Protein AF-A0A9D9YCE6-F1 (afdb_monomer_lite)

Sequence (103 aa):
MEKNNFWKNAELRLGADRVAEIKKEAESEAKILLLIQQFITSSVEEYMEKNKVGFNELSAKLGSSPSHLSKIRKGQANLTISSFARLMATLQVENFDFLKLTK

Foldseek 3Di:
DPPPPPLVVCCVPPNPVVSVVVVVVVVVVVVLLQLLLVVQLVLVVVLCVVVVNDLVRVCVLLVHDSVQSVCSNVSNHPDDPVSSVSSCVSSVPPDPCSVVPPD

Radius of gyration: 18.66 Å; chains: 1; bounding box: 52×20×47 Å

Structure (mmCIF, N/CA/C/O backbone):
data_AF-A0A9D9YCE6-F1
#
_entry.id   AF-A0A9D9YCE6-F1
#
loop_
_atom_site.group_PDB
_atom_site.id
_atom_site.type_symbol
_atom_site.label_atom_id
_atom_site.label_alt_id
_atom_site.label_comp_id
_atom_site.label_asym_id
_atom_site.label_entity_id
_atom_site.label_seq_id
_atom_site.pdbx_PDB_ins_code
_atom_site.Cartn_x
_atom_site.Cartn_y
_atom_site.Cartn_z
_atom_site.occupancy
_atom_site.B_iso_or_equiv
_atom_site.auth_seq_id
_atom_site.auth_comp_id
_atom_site.auth_asym_id
_atom_site.auth_atom_id
_atom_site.pdbx_PDB_model_num
ATOM 1 N N . MET A 1 1 ? 36.255 -2.436 -9.873 1.00 41.94 1 MET A N 1
ATOM 2 C CA . MET A 1 1 ? 35.095 -3.169 -10.423 1.00 41.94 1 MET A CA 1
ATOM 3 C C . MET A 1 1 ? 34.075 -2.141 -10.877 1.00 41.94 1 MET A C 1
ATOM 5 O O . MET A 1 1 ? 33.364 -1.597 -10.040 1.00 41.94 1 MET A O 1
ATOM 9 N N . GLU A 1 2 ? 34.073 -1.789 -12.163 1.00 47.03 2 GLU A N 1
ATOM 10 C CA . GLU A 1 2 ? 33.024 -0.928 -12.719 1.00 47.03 2 GLU A CA 1
ATOM 11 C C . GLU A 1 2 ? 31.677 -1.628 -12.547 1.00 47.03 2 GLU A C 1
ATOM 13 O O . GLU A 1 2 ? 31.502 -2.780 -12.945 1.00 47.03 2 GLU A O 1
ATOM 18 N N . LYS A 1 3 ? 30.745 -0.943 -11.879 1.00 49.97 3 LYS A N 1
ATOM 19 C CA . LYS A 1 3 ? 29.380 -1.413 -11.658 1.00 49.97 3 LYS A CA 1
ATOM 20 C C . LYS A 1 3 ? 28.758 -1.719 -13.016 1.00 49.97 3 LYS A C 1
ATOM 22 O O . LYS A 1 3 ? 28.432 -0.810 -13.774 1.00 49.97 3 LYS A O 1
ATOM 27 N N . ASN A 1 4 ? 28.596 -3.004 -13.305 1.00 57.56 4 ASN A N 1
ATOM 28 C CA . ASN A 1 4 ? 27.887 -3.476 -14.478 1.00 57.56 4 ASN A CA 1
ATOM 29 C C . ASN A 1 4 ? 26.439 -2.968 -14.373 1.00 57.56 4 ASN A C 1
ATOM 31 O O . ASN A 1 4 ? 25.651 -3.483 -13.582 1.00 57.56 4 ASN A O 1
ATOM 35 N N . ASN A 1 5 ? 26.110 -1.891 -15.090 1.00 81.50 5 ASN A N 1
ATOM 36 C CA . ASN A 1 5 ? 24.770 -1.311 -15.082 1.00 81.50 5 ASN A CA 1
ATOM 37 C C . ASN A 1 5 ? 23.795 -2.387 -15.586 1.00 81.50 5 ASN A C 1
ATOM 39 O O . ASN A 1 5 ? 23.941 -2.873 -16.711 1.00 81.50 5 ASN A O 1
ATOM 43 N N . PHE A 1 6 ? 22.847 -2.795 -14.736 1.00 86.06 6 PHE A N 1
ATOM 44 C CA . PHE A 1 6 ? 21.846 -3.819 -15.046 1.00 86.06 6 PHE A CA 1
ATOM 45 C C . PHE A 1 6 ? 21.162 -3.532 -16.387 1.00 86.06 6 PHE A C 1
ATOM 47 O O . PHE A 1 6 ? 21.079 -4.418 -17.231 1.00 86.06 6 PHE A O 1
ATOM 54 N N . TRP A 1 7 ? 20.790 -2.272 -16.629 1.00 83.38 7 TRP A N 1
ATOM 55 C CA . TRP A 1 7 ? 20.118 -1.857 -17.859 1.00 83.38 7 TRP A CA 1
ATOM 56 C C . TRP A 1 7 ? 21.021 -1.937 -19.084 1.00 83.38 7 TRP A C 1
ATOM 58 O O . TRP A 1 7 ? 20.581 -2.418 -20.119 1.00 83.38 7 TRP A O 1
ATOM 68 N N . LYS A 1 8 ? 22.305 -1.587 -18.947 1.00 85.94 8 LYS A N 1
ATOM 69 C CA . LYS A 1 8 ? 23.287 -1.733 -20.034 1.00 85.94 8 LYS A CA 1
ATOM 70 C C . LYS A 1 8 ? 23.460 -3.204 -20.431 1.00 85.94 8 LYS A C 1
ATOM 72 O O . LYS A 1 8 ? 23.565 -3.521 -21.608 1.00 85.94 8 LYS A O 1
ATOM 77 N N . ASN A 1 9 ? 23.452 -4.117 -19.457 1.00 88.94 9 ASN A N 1
ATOM 78 C CA . ASN A 1 9 ? 23.511 -5.557 -19.726 1.00 88.94 9 ASN A CA 1
ATOM 79 C C . ASN A 1 9 ? 22.193 -6.110 -20.285 1.00 88.94 9 ASN A C 1
ATOM 81 O O . ASN A 1 9 ? 22.221 -7.002 -21.130 1.00 88.94 9 ASN A O 1
ATOM 85 N N . ALA A 1 10 ? 21.052 -5.595 -19.827 1.00 86.31 10 ALA A N 1
ATOM 86 C CA . ALA A 1 10 ? 19.742 -5.968 -20.344 1.00 86.31 10 ALA A CA 1
ATOM 87 C C . ALA A 1 10 ? 19.584 -5.541 -21.812 1.00 86.31 10 ALA A C 1
ATOM 89 O O . ALA A 1 10 ? 19.153 -6.349 -22.628 1.00 86.31 10 ALA A O 1
ATOM 90 N N . GLU A 1 11 ? 20.015 -4.327 -22.168 1.00 89.75 11 GLU A N 1
ATOM 91 C CA . GLU A 1 11 ? 19.971 -3.806 -23.542 1.00 89.75 11 GLU A CA 1
ATOM 92 C C . GLU A 1 11 ? 20.847 -4.636 -24.485 1.00 89.75 11 GLU A C 1
ATOM 94 O O . GLU A 1 11 ? 20.404 -4.989 -25.575 1.00 89.75 11 GLU A O 1
ATOM 99 N N . LEU A 1 12 ? 22.044 -5.037 -24.039 1.00 90.50 12 LEU A N 1
ATOM 100 C CA . LEU A 1 12 ? 22.932 -5.915 -24.811 1.00 90.50 12 LEU A CA 1
ATOM 101 C C . LEU A 1 12 ? 22.335 -7.307 -25.080 1.00 90.50 12 LEU A C 1
ATOM 103 O O . LEU A 1 12 ? 22.674 -7.924 -26.085 1.00 90.50 12 LEU A O 1
ATOM 107 N N . ARG A 1 13 ? 21.488 -7.828 -24.182 1.00 91.50 13 ARG A N 1
ATOM 108 C CA . ARG A 1 13 ? 20.940 -9.196 -24.271 1.00 91.50 13 ARG A CA 1
ATOM 109 C C . ARG A 1 13 ? 19.560 -9.271 -24.914 1.00 91.50 13 ARG A C 1
ATOM 111 O O . ARG A 1 13 ? 19.244 -10.279 -25.533 1.00 91.50 13 ARG A O 1
ATOM 118 N N . LEU A 1 14 ? 18.731 -8.254 -24.704 1.00 89.94 14 LEU A N 1
ATOM 119 C CA . LEU A 1 14 ? 17.312 -8.256 -25.066 1.00 89.94 14 LEU A CA 1
ATOM 120 C C . LEU A 1 14 ? 16.988 -7.254 -26.181 1.00 89.94 14 LEU A C 1
ATOM 122 O O . LEU A 1 14 ? 15.910 -7.330 -26.762 1.00 89.94 14 LEU A O 1
ATOM 126 N N . GLY A 1 15 ? 17.906 -6.331 -26.483 1.00 92.12 15 GLY A N 1
ATOM 127 C CA . GLY A 1 15 ? 17.666 -5.207 -27.383 1.00 92.12 15 GLY A CA 1
ATOM 128 C C . GLY A 1 15 ? 16.996 -4.022 -26.682 1.00 92.12 15 GLY A C 1
ATOM 129 O O . GLY A 1 15 ? 16.293 -4.172 -25.679 1.00 92.12 15 GLY A O 1
ATOM 130 N N . ALA A 1 16 ? 17.227 -2.821 -27.217 1.00 90.25 16 ALA A N 1
ATOM 131 C CA . ALA A 1 16 ? 16.715 -1.571 -26.653 1.00 90.25 16 ALA A CA 1
ATOM 132 C C . ALA A 1 16 ? 15.176 -1.524 -26.604 1.00 90.25 16 ALA A C 1
ATOM 134 O O . ALA A 1 16 ? 14.621 -1.110 -25.586 1.00 90.25 16 ALA A O 1
ATOM 135 N N . ASP A 1 17 ? 14.496 -2.013 -27.645 1.00 91.88 17 ASP A N 1
ATOM 136 C CA . ASP A 1 17 ? 13.028 -2.000 -27.728 1.00 91.88 17 ASP A CA 1
ATOM 137 C C . ASP A 1 17 ? 12.390 -2.852 -26.624 1.00 91.88 17 ASP A C 1
ATOM 139 O O . ASP A 1 17 ? 11.513 -2.387 -25.895 1.00 91.88 17 ASP A O 1
ATOM 143 N N . ARG A 1 18 ? 12.902 -4.073 -26.404 1.00 89.75 18 ARG A N 1
ATOM 144 C CA . ARG A 1 18 ? 12.394 -4.958 -25.347 1.00 89.75 18 ARG A CA 1
ATOM 145 C C . ARG A 1 18 ? 12.648 -4.391 -23.954 1.00 89.75 18 ARG A C 1
ATOM 147 O O . ARG A 1 18 ? 11.817 -4.534 -23.062 1.00 89.75 18 ARG A O 1
ATOM 154 N N . VAL A 1 19 ? 13.789 -3.735 -23.749 1.00 91.38 19 VAL A N 1
ATOM 155 C CA . VAL A 1 19 ? 14.079 -3.057 -22.480 1.00 91.38 19 VAL A CA 1
ATOM 156 C C . VAL A 1 19 ? 13.145 -1.869 -22.254 1.00 91.38 19 VAL A C 1
ATOM 158 O O . VAL A 1 19 ? 12.729 -1.644 -21.117 1.00 91.38 19 VAL A O 1
ATOM 161 N N . ALA A 1 20 ? 12.790 -1.124 -23.302 1.00 91.12 20 ALA A N 1
ATOM 162 C CA . ALA A 1 20 ? 11.822 -0.037 -23.202 1.00 91.12 20 ALA A CA 1
ATOM 163 C C . ALA A 1 20 ? 10.425 -0.550 -22.813 1.00 91.12 20 ALA A C 1
ATOM 165 O O . ALA A 1 20 ? 9.794 0.029 -21.927 1.00 91.12 20 ALA A O 1
ATOM 166 N N . GLU A 1 21 ? 9.975 -1.667 -23.395 1.00 92.75 21 GLU A N 1
ATOM 167 C CA . GLU A 1 21 ? 8.726 -2.335 -23.000 1.00 92.75 21 GLU A CA 1
ATOM 168 C C . GLU A 1 21 ? 8.743 -2.762 -21.530 1.00 92.75 21 GLU A C 1
ATOM 170 O O . GLU A 1 21 ? 7.835 -2.408 -20.781 1.00 92.75 21 GLU A O 1
ATOM 175 N N . ILE A 1 22 ? 9.809 -3.439 -21.089 1.00 90.94 22 ILE A N 1
ATOM 176 C CA . ILE A 1 22 ? 9.959 -3.883 -19.694 1.00 90.94 22 ILE A CA 1
ATOM 177 C C . ILE A 1 22 ? 9.925 -2.691 -18.732 1.00 90.94 22 ILE A C 1
ATOM 179 O O . ILE A 1 22 ? 9.289 -2.763 -17.683 1.00 90.94 22 ILE A O 1
ATOM 183 N N . LYS A 1 23 ? 10.590 -1.577 -19.067 1.00 89.44 23 LYS A N 1
ATOM 184 C CA . LYS A 1 23 ? 10.546 -0.358 -18.242 1.00 89.44 23 LYS A CA 1
ATOM 185 C C . LYS A 1 23 ? 9.123 0.193 -18.145 1.00 89.44 23 LYS A C 1
ATOM 187 O O . LYS A 1 23 ? 8.682 0.525 -17.049 1.00 89.44 23 LYS A O 1
ATOM 192 N N . LYS A 1 24 ? 8.392 0.242 -19.262 1.00 91.94 24 LYS A N 1
ATOM 193 C CA . LYS A 1 24 ? 6.999 0.708 -19.302 1.00 91.94 24 LYS A CA 1
ATOM 194 C C . LYS A 1 24 ? 6.063 -0.184 -18.476 1.00 91.94 24 LYS A C 1
ATOM 196 O O . LYS A 1 24 ? 5.199 0.329 -17.760 1.00 91.94 24 LYS A O 1
ATOM 201 N N . GLU A 1 25 ? 6.227 -1.502 -18.561 1.00 90.19 25 GLU A N 1
ATOM 202 C CA . GLU A 1 25 ? 5.490 -2.465 -17.735 1.00 90.19 25 GLU A CA 1
ATOM 203 C C . GLU A 1 25 ? 5.815 -2.266 -16.251 1.00 90.19 25 GLU A C 1
ATOM 205 O O . GLU A 1 25 ? 4.903 -2.057 -15.454 1.00 90.19 25 GLU A O 1
ATOM 210 N N . ALA A 1 26 ? 7.100 -2.191 -15.890 1.00 88.50 26 ALA A N 1
ATOM 211 C CA . ALA A 1 26 ? 7.540 -1.979 -14.512 1.00 88.50 26 ALA A CA 1
ATOM 212 C C . ALA A 1 26 ? 7.021 -0.658 -13.912 1.00 88.50 26 ALA A C 1
ATOM 214 O O . ALA A 1 26 ? 6.619 -0.618 -12.749 1.00 88.50 26 ALA A O 1
ATOM 215 N N . GLU A 1 27 ? 6.983 0.427 -14.691 1.00 89.06 27 GLU A N 1
ATOM 216 C CA . GLU A 1 27 ? 6.375 1.694 -14.267 1.00 89.06 27 GLU A CA 1
ATOM 217 C C . GLU A 1 27 ? 4.869 1.562 -14.016 1.00 89.06 27 GLU A C 1
ATOM 219 O O . GLU A 1 27 ? 4.337 2.152 -13.072 1.00 89.06 27 GLU A O 1
ATOM 224 N N . SER A 1 28 ? 4.174 0.794 -14.853 1.00 85.75 28 SER A N 1
ATOM 225 C CA . SER A 1 28 ? 2.736 0.555 -14.713 1.00 85.75 28 SER A CA 1
ATOM 226 C C . SER A 1 28 ? 2.441 -0.295 -13.477 1.00 85.75 28 SER A C 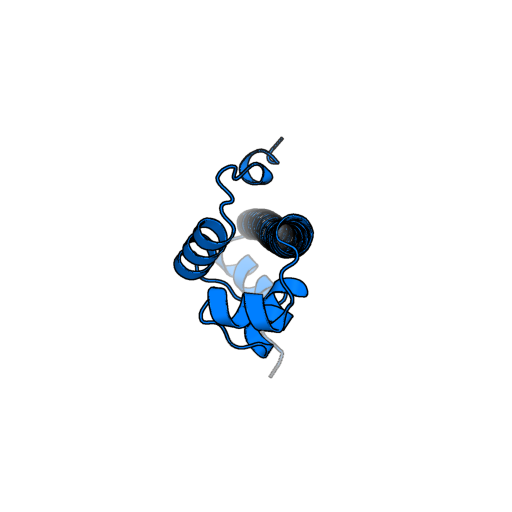1
ATOM 228 O O . SER A 1 28 ? 1.573 0.059 -12.680 1.00 85.75 28 SER A O 1
ATOM 230 N N . GLU A 1 29 ? 3.219 -1.355 -13.254 1.00 85.94 29 GLU A N 1
ATOM 231 C CA . GLU A 1 29 ? 3.142 -2.180 -12.047 1.00 85.94 29 GLU A CA 1
ATOM 232 C C . GLU A 1 29 ? 3.427 -1.362 -10.784 1.00 85.94 29 GLU A C 1
ATOM 234 O O . GLU A 1 29 ? 2.671 -1.439 -9.816 1.00 85.94 29 GLU A O 1
ATOM 239 N N . ALA A 1 30 ? 4.459 -0.512 -10.800 1.00 85.62 30 ALA A N 1
ATOM 240 C CA . ALA A 1 30 ? 4.782 0.361 -9.674 1.00 85.62 30 ALA A CA 1
ATOM 241 C C . ALA A 1 30 ? 3.626 1.318 -9.333 1.00 85.62 30 ALA A C 1
ATOM 243 O O . ALA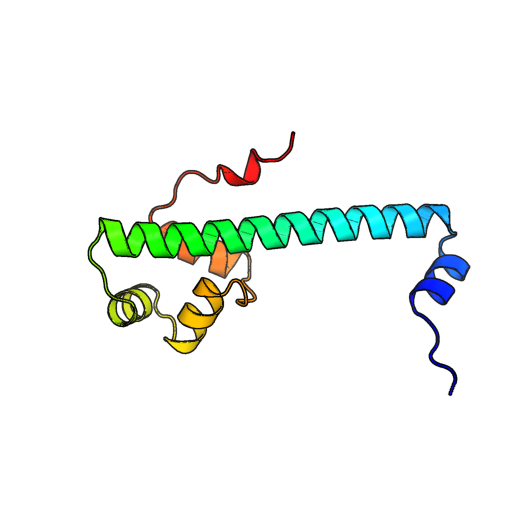 A 1 30 ? 3.309 1.510 -8.157 1.00 85.62 30 ALA A O 1
ATOM 244 N N . LYS A 1 31 ? 2.955 1.882 -10.347 1.00 85.81 31 LYS A N 1
ATOM 245 C CA . LYS A 1 31 ? 1.757 2.717 -10.152 1.00 85.81 31 LYS A CA 1
ATOM 246 C C . LYS A 1 31 ? 0.607 1.923 -9.540 1.00 85.81 31 LYS A C 1
ATOM 248 O O . LYS A 1 31 ? -0.020 2.404 -8.601 1.00 85.81 31 LYS A O 1
ATOM 253 N N . ILE A 1 32 ? 0.346 0.711 -10.028 1.00 83.94 32 ILE A N 1
ATOM 254 C CA . ILE A 1 32 ? -0.709 -0.159 -9.489 1.00 83.94 32 ILE A CA 1
ATOM 255 C C . ILE A 1 32 ? -0.426 -0.501 -8.021 1.00 83.94 32 ILE A C 1
ATOM 257 O O . ILE A 1 32 ? -1.320 -0.392 -7.183 1.00 83.94 32 ILE A O 1
ATOM 261 N N . LEU A 1 33 ? 0.818 -0.852 -7.686 1.00 83.12 33 LEU A N 1
ATOM 262 C CA . LEU A 1 33 ? 1.224 -1.137 -6.308 1.00 83.12 33 LEU A CA 1
ATOM 263 C C . LEU A 1 33 ? 1.011 0.071 -5.388 1.00 83.12 33 LEU A C 1
ATOM 265 O O . LEU A 1 33 ? 0.506 -0.090 -4.276 1.00 83.12 33 LEU A O 1
ATOM 269 N N . LEU A 1 34 ? 1.337 1.276 -5.861 1.00 83.94 34 LEU A N 1
ATOM 270 C CA . LEU A 1 34 ? 1.094 2.510 -5.117 1.00 83.94 34 LEU A CA 1
ATOM 271 C C . LEU A 1 34 ? -0.406 2.752 -4.887 1.00 83.94 34 LEU A C 1
ATOM 273 O O . LEU A 1 34 ? -0.808 3.056 -3.765 1.00 83.94 34 LEU A O 1
ATOM 277 N N . LEU A 1 35 ? -1.238 2.576 -5.918 1.00 84.44 35 LEU A N 1
ATOM 278 C CA . LEU A 1 35 ? -2.693 2.733 -5.811 1.00 84.44 35 LEU A CA 1
ATOM 279 C C . LEU A 1 35 ? -3.298 1.737 -4.816 1.00 84.44 35 LEU A C 1
ATOM 281 O O . LEU A 1 35 ? -4.136 2.115 -3.999 1.00 84.44 35 LEU A O 1
ATOM 285 N N . ILE A 1 36 ? -2.835 0.485 -4.829 1.00 83.94 36 ILE A N 1
ATOM 286 C CA . ILE A 1 36 ? -3.248 -0.538 -3.860 1.00 83.94 36 ILE A CA 1
ATOM 287 C C . ILE A 1 36 ? -2.885 -0.105 -2.434 1.00 83.94 36 ILE A C 1
ATOM 289 O O . ILE A 1 36 ? -3.715 -0.192 -1.532 1.00 83.94 36 ILE A O 1
ATOM 293 N N . GLN A 1 37 ? -1.665 0.390 -2.209 1.00 84.25 37 GLN A N 1
ATOM 294 C CA . GLN A 1 37 ? -1.235 0.848 -0.883 1.00 84.25 37 GLN A CA 1
ATOM 295 C C . GLN A 1 37 ? -2.051 2.043 -0.379 1.00 84.25 37 GLN A C 1
ATOM 297 O O . GLN A 1 37 ? -2.418 2.084 0.799 1.00 84.25 37 GLN A O 1
ATOM 302 N N . GLN A 1 38 ? -2.352 2.996 -1.262 1.00 85.50 38 GLN A N 1
ATOM 303 C CA . GLN A 1 38 ? -3.198 4.146 -0.948 1.00 85.50 38 GLN A CA 1
ATOM 304 C C . GLN A 1 38 ? -4.611 3.695 -0.587 1.00 85.50 38 GLN A C 1
ATOM 306 O O . GLN A 1 38 ? -5.114 4.074 0.466 1.00 85.50 38 GLN A O 1
ATOM 311 N N . PHE A 1 39 ? -5.201 2.812 -1.396 1.00 86.19 39 PHE A N 1
ATOM 312 C CA . PHE A 1 39 ? -6.523 2.254 -1.137 1.00 86.19 39 PHE A CA 1
ATOM 313 C C . PHE A 1 39 ? -6.597 1.576 0.231 1.00 86.19 39 PHE A C 1
ATOM 315 O O . PHE A 1 39 ? -7.467 1.894 1.033 1.00 86.19 39 PHE A O 1
ATOM 322 N N . ILE A 1 40 ? -5.634 0.704 0.540 1.00 87.25 40 ILE A N 1
ATOM 323 C CA . ILE A 1 40 ? -5.567 0.019 1.835 1.00 87.25 40 ILE A CA 1
ATOM 324 C C . ILE A 1 40 ? -5.481 1.017 2.990 1.00 87.25 40 ILE A C 1
ATOM 326 O O . ILE A 1 40 ? -6.153 0.840 4.006 1.00 87.25 40 ILE A O 1
ATOM 330 N N . THR A 1 41 ? -4.645 2.045 2.845 1.00 88.44 41 THR A N 1
ATOM 331 C CA . THR A 1 41 ? -4.479 3.085 3.866 1.00 88.44 41 THR A CA 1
ATOM 332 C C . THR A 1 41 ? -5.807 3.788 4.125 1.00 88.44 41 THR A C 1
ATOM 334 O O . THR A 1 41 ? -6.249 3.838 5.272 1.00 88.44 41 THR A O 1
ATOM 337 N N . SER A 1 42 ? -6.483 4.236 3.066 1.00 88.56 42 SER A N 1
ATOM 338 C CA . SER A 1 42 ? -7.783 4.897 3.168 1.00 88.56 42 SER A CA 1
ATOM 339 C C . SER A 1 42 ? -8.854 3.979 3.758 1.00 88.56 42 SER A C 1
ATOM 341 O O . SER A 1 42 ? -9.580 4.401 4.650 1.00 88.56 42 SER A O 1
ATOM 343 N N . SER A 1 43 ? -8.915 2.707 3.352 1.00 88.44 43 SER A N 1
ATOM 344 C CA . SER A 1 43 ? -9.876 1.744 3.906 1.00 88.44 43 SER A CA 1
ATOM 345 C C . SER A 1 43 ? -9.664 1.479 5.397 1.00 88.44 43 SER A C 1
ATOM 347 O O . SER A 1 43 ? -10.629 1.303 6.137 1.00 88.44 43 SER A O 1
ATOM 349 N N . VAL A 1 44 ? -8.408 1.434 5.856 1.00 89.19 44 VAL A N 1
ATOM 350 C CA . VAL A 1 44 ? -8.092 1.304 7.287 1.00 89.19 44 VAL A CA 1
ATOM 351 C C . VAL A 1 44 ? -8.605 2.519 8.058 1.00 89.19 44 VAL A C 1
ATOM 353 O O . VAL A 1 44 ? -9.214 2.352 9.114 1.00 89.19 44 VAL A O 1
ATOM 356 N N . GLU A 1 45 ? -8.371 3.724 7.542 1.00 88.38 45 GLU A N 1
ATOM 357 C CA . GLU A 1 45 ? -8.785 4.970 8.193 1.00 88.38 45 GLU A CA 1
ATOM 358 C C . GLU A 1 45 ? -10.309 5.111 8.228 1.00 88.38 45 GLU A C 1
ATOM 360 O O . GLU A 1 45 ? -10.872 5.308 9.304 1.00 88.38 45 GLU A O 1
ATOM 365 N N . GLU A 1 46 ? -10.986 4.872 7.104 1.00 89.81 46 GLU A N 1
ATOM 366 C CA . GLU A 1 46 ? -12.449 4.884 7.020 1.00 89.81 46 GLU A CA 1
ATOM 367 C C . GLU A 1 46 ? -13.076 3.864 7.978 1.00 89.81 46 GLU A C 1
ATOM 369 O O . GLU A 1 46 ? -14.033 4.163 8.697 1.00 89.81 46 GLU A O 1
ATOM 374 N N . TYR A 1 47 ? -12.513 2.655 8.045 1.00 90.00 47 TYR A N 1
ATOM 375 C CA . TYR A 1 47 ? -12.985 1.636 8.971 1.00 90.00 47 TYR A CA 1
ATOM 376 C C . TYR A 1 47 ? -12.834 2.082 10.434 1.00 90.00 47 TYR A C 1
ATOM 378 O O . TYR A 1 47 ? -13.760 1.883 11.228 1.00 90.00 47 TYR A O 1
ATOM 386 N N . MET A 1 48 ? -11.692 2.675 10.805 1.00 89.62 48 MET A N 1
ATOM 387 C CA . MET A 1 48 ? -11.458 3.188 12.161 1.00 89.62 48 MET A CA 1
ATOM 388 C C . MET A 1 48 ? -12.457 4.290 12.523 1.00 89.62 48 MET A C 1
ATOM 390 O O . MET A 1 48 ? -13.033 4.247 13.611 1.00 89.62 48 MET A O 1
ATOM 394 N N . GLU A 1 49 ? -12.709 5.228 11.609 1.00 91.88 49 GLU A N 1
ATOM 395 C CA . GLU A 1 49 ? -13.669 6.319 11.802 1.00 91.88 49 GLU A CA 1
ATOM 396 C C . GLU A 1 49 ? -15.104 5.801 11.940 1.00 91.88 49 GLU A C 1
ATOM 398 O O . GLU A 1 49 ? -15.775 6.077 12.939 1.00 91.88 49 GLU A O 1
ATOM 403 N N . LYS A 1 50 ? -15.563 4.988 10.981 1.00 91.56 50 LYS A N 1
ATOM 404 C CA . LYS A 1 50 ? -16.936 4.462 10.932 1.00 91.56 50 LYS A CA 1
ATOM 405 C C . LYS A 1 50 ? -17.279 3.606 12.147 1.00 91.56 50 LYS A C 1
ATOM 407 O O . LYS A 1 50 ? -18.393 3.681 12.661 1.00 91.56 50 LYS A O 1
ATOM 412 N N . ASN A 1 51 ? -16.329 2.795 12.608 1.00 90.69 51 ASN A N 1
ATOM 413 C CA . ASN A 1 51 ? -16.540 1.880 13.729 1.00 90.69 51 ASN A CA 1
ATOM 414 C C . ASN A 1 51 ? -16.102 2.468 15.079 1.00 90.69 51 ASN A C 1
ATOM 416 O O . ASN A 1 51 ? -16.271 1.803 16.098 1.00 90.69 51 ASN A O 1
ATOM 420 N N . LYS A 1 52 ? -15.557 3.695 15.107 1.00 92.25 52 LYS A N 1
ATOM 421 C CA . LYS A 1 52 ? -14.978 4.338 16.303 1.00 92.25 52 LYS A CA 1
ATOM 422 C C . LYS A 1 52 ? -13.919 3.469 16.996 1.00 92.25 52 LYS A C 1
ATOM 424 O O . LYS A 1 52 ? -13.827 3.448 18.220 1.00 92.25 52 LYS A O 1
ATOM 429 N N . VAL A 1 53 ? -13.123 2.759 16.198 1.00 92.06 53 VAL A N 1
ATOM 430 C CA . VAL A 1 53 ? -12.099 1.817 16.665 1.00 92.06 53 VAL A CA 1
ATOM 431 C C . VAL A 1 53 ? -10.740 2.506 16.689 1.00 92.06 53 VAL A C 1
ATOM 433 O O . VAL A 1 53 ? -10.311 3.116 15.709 1.00 92.06 53 VAL A O 1
ATOM 436 N N . GLY A 1 54 ? -10.031 2.379 17.810 1.00 91.00 54 GLY A N 1
ATOM 437 C CA . GLY A 1 54 ? -8.677 2.909 17.957 1.00 91.00 54 GLY A CA 1
ATOM 438 C C . GLY A 1 54 ? -7.614 2.056 17.254 1.00 91.00 54 GLY A C 1
ATOM 439 O O . GLY A 1 54 ? -7.818 0.888 16.938 1.00 91.00 54 GLY A O 1
ATOM 440 N N . PHE A 1 55 ? -6.417 2.614 17.067 1.00 87.94 55 PHE A N 1
ATOM 441 C CA . PHE A 1 55 ? -5.308 1.923 16.394 1.00 87.94 55 PHE A CA 1
ATOM 442 C C . PHE A 1 55 ? -4.925 0.588 17.058 1.00 87.94 55 PHE A C 1
ATOM 444 O O . PHE A 1 55 ? -4.744 -0.422 16.380 1.00 87.94 55 PHE A O 1
ATOM 451 N N . ASN A 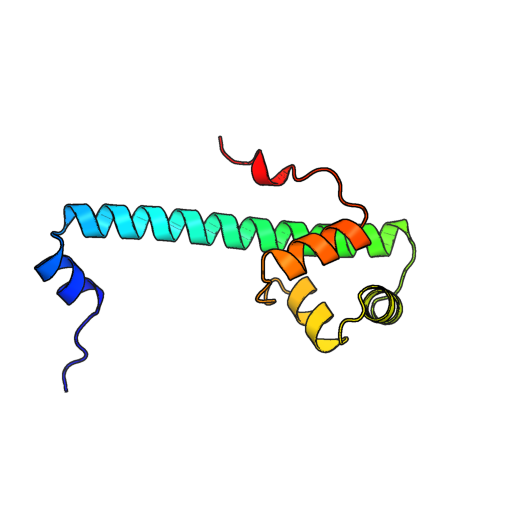1 56 ? -4.824 0.572 18.391 1.00 88.50 56 ASN A N 1
ATOM 452 C CA . ASN A 1 56 ? -4.450 -0.633 19.137 1.00 88.50 56 ASN A CA 1
ATOM 453 C C . ASN A 1 56 ? -5.530 -1.714 19.042 1.00 88.50 56 ASN A C 1
ATOM 455 O O . ASN A 1 56 ? -5.216 -2.888 18.854 1.00 88.50 56 ASN A O 1
ATOM 459 N N . GLU A 1 57 ? -6.792 -1.305 19.115 1.00 89.38 57 GLU A N 1
ATOM 460 C CA . GLU A 1 57 ? -7.942 -2.194 18.992 1.00 89.38 57 GLU A CA 1
ATOM 461 C C . GLU A 1 57 ? -8.025 -2.800 17.586 1.00 89.38 57 GLU A C 1
ATOM 463 O O . GLU A 1 57 ? -8.175 -4.014 17.445 1.00 89.38 57 GLU A O 1
ATOM 468 N N . LEU A 1 58 ? -7.804 -1.996 16.540 1.00 88.31 58 LEU A N 1
ATOM 469 C CA . LEU A 1 58 ? -7.716 -2.505 15.175 1.00 88.31 58 LEU A CA 1
ATOM 470 C C . LEU A 1 58 ? -6.536 -3.471 15.004 1.00 88.31 58 LEU A C 1
ATOM 472 O O . LEU A 1 58 ? -6.691 -4.510 14.364 1.00 88.31 58 LEU A O 1
ATOM 476 N N . SER A 1 59 ? -5.372 -3.171 15.592 1.00 87.75 59 SER A N 1
ATOM 477 C CA . SER A 1 59 ? -4.208 -4.064 15.517 1.00 87.75 59 SER A CA 1
ATOM 478 C C . SER A 1 59 ? -4.516 -5.446 16.099 1.00 87.75 59 SER A C 1
ATOM 480 O O . SER A 1 59 ? -4.202 -6.458 15.467 1.00 87.75 59 SER A O 1
ATOM 482 N N . ALA A 1 60 ? -5.231 -5.482 17.232 1.00 87.56 60 ALA A N 1
ATOM 483 C CA . ALA A 1 60 ? -5.686 -6.708 17.872 1.00 87.56 60 ALA A CA 1
ATOM 484 C C . ALA A 1 60 ? -6.721 -7.443 17.008 1.00 87.56 60 ALA A C 1
ATOM 486 O O . ALA A 1 60 ? -6.588 -8.647 16.796 1.00 87.56 60 ALA A O 1
ATOM 487 N N . LYS A 1 61 ? -7.696 -6.721 16.438 1.00 85.19 61 LYS A N 1
ATOM 488 C CA . LYS A 1 61 ? -8.716 -7.297 15.547 1.00 85.19 61 LYS A CA 1
ATOM 489 C C . LYS A 1 61 ? -8.112 -7.921 14.284 1.00 85.19 61 LYS A C 1
ATOM 491 O O . LYS A 1 61 ? -8.581 -8.957 13.828 1.00 85.19 61 LYS A O 1
ATOM 496 N N . LEU A 1 62 ? -7.054 -7.318 13.746 1.00 81.88 62 LEU A N 1
ATOM 497 C CA . LEU A 1 62 ? -6.322 -7.818 12.580 1.00 81.88 62 LEU A CA 1
ATOM 498 C C . LEU A 1 62 ? -5.329 -8.944 12.908 1.00 81.88 62 LEU A C 1
ATOM 500 O O . LEU A 1 62 ? -4.703 -9.476 11.991 1.00 81.88 62 LEU A O 1
ATOM 504 N N . GLY A 1 63 ? -5.123 -9.276 14.188 1.00 83.50 63 GLY A N 1
ATOM 505 C CA . GLY A 1 63 ? -4.070 -10.206 14.608 1.00 83.50 63 GLY A CA 1
ATOM 506 C C . GLY A 1 63 ? -2.672 -9.747 14.174 1.00 83.50 63 GLY A C 1
ATOM 507 O O . GLY A 1 63 ? -1.801 -10.568 13.888 1.00 83.50 63 GLY A O 1
ATOM 508 N N . SER A 1 64 ? -2.467 -8.432 14.058 1.00 81.19 64 SER A N 1
ATOM 509 C CA . SER A 1 64 ? -1.250 -7.820 13.521 1.00 81.19 64 SER A CA 1
ATOM 510 C C . SER A 1 64 ? -0.538 -7.006 14.594 1.00 81.19 64 SER A C 1
ATOM 512 O O . SER A 1 64 ? -1.174 -6.421 15.469 1.00 81.19 64 SER A O 1
ATOM 514 N N . SER A 1 65 ? 0.794 -6.932 14.539 1.00 86.88 65 SER A N 1
ATOM 515 C CA . SER A 1 65 ? 1.516 -6.071 15.472 1.00 86.88 65 SER A CA 1
ATOM 516 C C . SER A 1 65 ? 1.203 -4.590 15.199 1.00 86.88 65 SER A C 1
ATOM 518 O O . SER A 1 65 ? 1.055 -4.195 14.036 1.00 86.88 65 SER A O 1
ATOM 520 N N . PRO A 1 66 ? 1.206 -3.725 16.230 1.00 86.62 66 PRO A N 1
ATOM 521 C CA . PRO A 1 66 ? 1.098 -2.274 16.054 1.00 86.62 66 PRO A CA 1
ATOM 522 C C . PRO A 1 66 ? 2.125 -1.720 15.053 1.00 86.62 66 PRO A C 1
ATOM 524 O O . PRO A 1 66 ? 1.825 -0.849 14.241 1.00 86.62 66 PRO A O 1
ATOM 527 N N . SER A 1 67 ? 3.342 -2.271 15.041 1.00 89.12 67 SER A N 1
ATOM 528 C CA . SER A 1 67 ? 4.380 -1.893 14.076 1.00 89.12 67 SER A CA 1
ATOM 529 C C . SER A 1 67 ? 4.018 -2.260 12.634 1.00 89.12 67 SER A C 1
ATOM 531 O O . SER A 1 67 ? 4.323 -1.499 11.715 1.00 89.12 67 SER A O 1
ATOM 533 N N . HIS A 1 68 ? 3.349 -3.394 12.418 1.00 86.00 68 HIS A N 1
ATOM 534 C CA . HIS A 1 68 ? 2.888 -3.808 11.100 1.00 86.00 68 HIS A CA 1
ATOM 535 C C . HIS A 1 68 ? 1.721 -2.935 10.625 1.00 86.00 68 HIS A C 1
ATOM 537 O O . HIS A 1 68 ? 1.785 -2.407 9.516 1.00 86.00 68 HIS A O 1
ATOM 543 N N . LEU A 1 69 ? 0.728 -2.673 11.483 1.00 86.75 69 LEU A N 1
ATOM 544 C CA . LEU A 1 69 ? -0.376 -1.761 11.165 1.00 86.75 69 LEU A CA 1
ATOM 545 C C . LEU A 1 69 ? 0.116 -0.330 10.882 1.00 86.75 69 LEU A C 1
ATOM 547 O O . LEU A 1 69 ? -0.395 0.341 9.988 1.00 86.75 69 LEU A O 1
ATOM 551 N N . SER A 1 70 ? 1.164 0.124 11.576 1.00 89.38 70 SER A N 1
ATOM 552 C CA . SER A 1 70 ? 1.805 1.415 11.293 1.00 89.38 70 SER A CA 1
ATOM 553 C C . SER A 1 70 ? 2.415 1.462 9.889 1.00 89.38 70 SER A C 1
ATOM 555 O O . SER A 1 70 ? 2.257 2.459 9.188 1.00 89.38 70 SER A O 1
ATOM 557 N N . LYS A 1 71 ? 3.075 0.383 9.446 1.00 89.25 71 LYS A N 1
ATOM 558 C CA . LYS A 1 71 ? 3.597 0.282 8.074 1.00 89.25 71 LYS A CA 1
ATOM 559 C C . LYS A 1 71 ? 2.474 0.273 7.044 1.00 89.25 71 LYS A C 1
ATOM 561 O O . LYS A 1 71 ? 2.626 0.913 6.010 1.00 89.25 71 LYS A O 1
ATOM 566 N N . ILE A 1 72 ? 1.360 -0.402 7.335 1.00 86.88 72 ILE A N 1
ATOM 567 C CA . ILE A 1 72 ? 0.179 -0.420 6.463 1.00 86.88 72 ILE A CA 1
ATOM 568 C C . ILE A 1 72 ? -0.338 1.006 6.262 1.00 86.88 72 ILE A C 1
ATOM 570 O O . ILE A 1 72 ? -0.425 1.451 5.125 1.00 86.88 72 ILE A O 1
ATOM 574 N N . ARG A 1 73 ? -0.554 1.761 7.348 1.00 86.00 73 ARG A N 1
ATOM 575 C CA . ARG A 1 73 ? -1.018 3.160 7.282 1.00 86.00 73 ARG A CA 1
ATOM 576 C C . ARG A 1 73 ? -0.059 4.122 6.580 1.00 86.00 73 ARG A C 1
ATOM 578 O O . ARG A 1 73 ? -0.469 5.183 6.135 1.00 86.00 73 ARG A O 1
ATOM 585 N N . LYS A 1 74 ? 1.231 3.794 6.516 1.00 86.06 74 LYS A N 1
ATOM 586 C CA . LYS A 1 74 ? 2.229 4.599 5.797 1.00 86.06 74 LYS A CA 1
ATOM 587 C C . LYS A 1 74 ? 2.374 4.193 4.327 1.00 86.06 74 LYS A C 1
ATOM 589 O O . LYS A 1 74 ? 3.244 4.738 3.656 1.00 86.06 74 LYS A O 1
ATOM 594 N N . GLY A 1 75 ? 1.623 3.196 3.849 1.00 82.50 75 GLY A N 1
ATOM 595 C CA . GLY A 1 75 ? 1.844 2.588 2.533 1.00 82.50 75 GLY A CA 1
ATOM 596 C C . GLY A 1 75 ? 3.198 1.876 2.414 1.00 82.50 75 GLY A C 1
ATOM 597 O O . GLY A 1 75 ? 3.700 1.650 1.327 1.00 82.50 75 GLY A O 1
ATOM 598 N N . GLN A 1 76 ? 3.836 1.528 3.530 1.00 85.44 76 GLN A N 1
ATOM 599 C CA . GLN A 1 76 ? 5.171 0.914 3.566 1.00 85.44 76 GLN A CA 1
ATOM 600 C C . GLN A 1 76 ? 5.117 -0.593 3.847 1.00 85.44 76 GLN A C 1
ATOM 602 O O . GLN A 1 76 ? 6.153 -1.243 4.001 1.00 85.44 76 GLN A O 1
ATOM 607 N N . ALA A 1 77 ? 3.917 -1.159 3.987 1.00 82.38 77 ALA A N 1
ATOM 608 C CA . ALA A 1 77 ? 3.754 -2.583 4.216 1.00 82.38 77 ALA A CA 1
ATOM 609 C C . ALA A 1 77 ? 3.959 -3.364 2.917 1.00 82.38 77 ALA A C 1
ATOM 611 O O . ALA A 1 77 ? 3.324 -3.094 1.899 1.00 82.38 77 ALA A O 1
ATOM 612 N N . ASN A 1 78 ? 4.821 -4.375 2.987 1.00 79.56 78 ASN A N 1
ATOM 613 C CA . ASN A 1 78 ? 4.942 -5.363 1.930 1.00 79.56 78 ASN A CA 1
ATOM 614 C C . ASN A 1 78 ? 3.887 -6.451 2.164 1.00 79.56 78 ASN A C 1
ATOM 616 O O . ASN A 1 78 ? 4.069 -7.329 3.009 1.00 79.56 78 ASN A O 1
ATOM 620 N N . LEU A 1 79 ? 2.750 -6.335 1.481 1.00 78.69 79 LEU A N 1
ATOM 621 C CA . LEU A 1 79 ? 1.609 -7.225 1.665 1.00 78.69 79 LEU A CA 1
ATOM 622 C C . LEU A 1 79 ? 1.600 -8.299 0.581 1.00 78.69 79 LEU A C 1
ATOM 624 O O . LEU A 1 79 ? 1.553 -8.003 -0.609 1.00 78.69 79 LEU A O 1
ATOM 628 N N . THR A 1 80 ? 1.582 -9.564 0.997 1.00 82.06 80 THR A N 1
ATOM 629 C CA . THR A 1 80 ? 1.226 -10.662 0.093 1.00 82.06 80 THR A CA 1
ATOM 630 C C . THR A 1 80 ? -0.249 -10.554 -0.296 1.00 82.06 80 THR A C 1
ATOM 632 O O . THR A 1 80 ? -1.053 -10.034 0.479 1.00 82.06 80 THR A O 1
ATOM 635 N N . ILE A 1 81 ? -0.643 -11.144 -1.429 1.00 77.94 81 ILE A N 1
ATOM 636 C CA . ILE A 1 81 ? -2.058 -11.232 -1.843 1.00 77.94 81 ILE A CA 1
ATOM 637 C C . ILE A 1 81 ? -2.926 -11.842 -0.729 1.00 77.94 81 ILE A C 1
ATOM 639 O O . ILE A 1 81 ? -4.013 -11.353 -0.439 1.00 7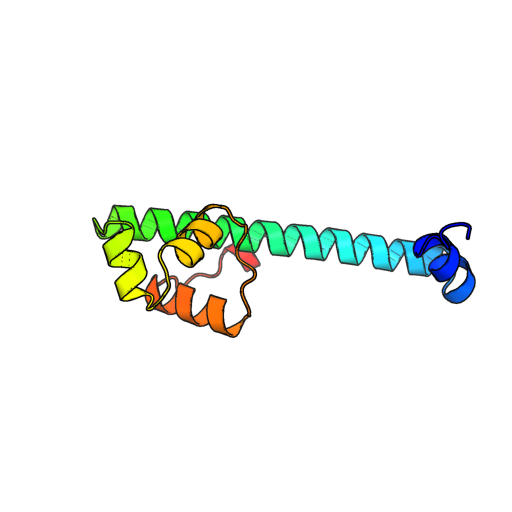7.94 81 ILE A O 1
ATOM 643 N N . SER A 1 82 ? -2.421 -12.866 -0.034 1.00 80.38 82 SER A N 1
ATOM 644 C CA . SER A 1 82 ? -3.120 -13.485 1.100 1.00 80.38 82 SER A CA 1
ATOM 645 C C . SER A 1 82 ? -3.291 -12.545 2.299 1.00 80.38 82 SER A C 1
ATOM 647 O O . SER A 1 82 ? -4.304 -12.596 2.995 1.00 80.38 82 SER A O 1
ATOM 649 N N . SER A 1 83 ? -2.313 -11.680 2.569 1.00 80.50 83 SER A N 1
ATOM 650 C CA . SER A 1 83 ? -2.390 -10.700 3.658 1.00 80.50 83 SER A CA 1
ATOM 651 C C . SER A 1 83 ? -3.308 -9.541 3.291 1.00 80.50 83 SER A C 1
ATOM 653 O O . SER A 1 83 ? -4.093 -9.105 4.128 1.00 80.50 83 SER A O 1
ATOM 655 N N . PHE A 1 84 ? -3.281 -9.120 2.026 1.00 83.25 84 PHE A N 1
ATOM 656 C CA . PHE A 1 84 ? -4.229 -8.168 1.463 1.00 83.25 84 PHE A CA 1
ATOM 657 C C . PHE A 1 84 ? -5.674 -8.677 1.566 1.00 83.25 84 PHE A C 1
ATOM 659 O O . PHE A 1 84 ? -6.509 -8.004 2.160 1.00 83.25 84 PHE A O 1
ATOM 666 N N . ALA A 1 85 ? -5.966 -9.893 1.095 1.00 83.12 85 ALA A N 1
ATOM 667 C CA . ALA A 1 85 ? -7.317 -10.456 1.133 1.00 83.12 85 ALA A CA 1
ATOM 668 C C . ALA A 1 85 ? -7.877 -10.558 2.562 1.00 83.12 85 ALA A C 1
ATOM 670 O O . ALA A 1 85 ? -9.018 -10.177 2.813 1.00 83.12 85 ALA A O 1
ATOM 671 N N . ARG A 1 86 ? -7.060 -11.014 3.523 1.00 83.50 86 ARG A N 1
ATOM 672 C CA . ARG A 1 86 ? -7.456 -11.075 4.942 1.00 83.50 86 ARG A CA 1
ATOM 673 C C . ARG A 1 86 ? -7.744 -9.694 5.528 1.00 83.50 86 ARG A C 1
ATOM 675 O O . ARG A 1 86 ? -8.709 -9.539 6.276 1.00 83.50 86 ARG A O 1
ATOM 682 N N . LEU A 1 87 ? -6.922 -8.703 5.184 1.00 85.75 87 LEU A N 1
ATOM 683 C CA . LEU A 1 87 ? -7.116 -7.321 5.612 1.00 85.75 87 LEU A CA 1
ATOM 684 C C . LEU A 1 87 ? -8.440 -6.771 5.070 1.00 85.75 87 LEU A C 1
ATOM 686 O O . LEU A 1 87 ? -9.255 -6.291 5.848 1.00 85.75 87 LEU A O 1
ATOM 690 N N . MET A 1 88 ? -8.694 -6.919 3.770 1.00 86.06 88 MET A N 1
ATOM 691 C CA . MET A 1 88 ? -9.927 -6.446 3.129 1.00 86.06 88 MET A CA 1
ATOM 692 C C . MET A 1 88 ? -11.177 -7.129 3.686 1.00 86.06 88 MET A C 1
ATOM 694 O O . MET A 1 88 ? -12.149 -6.447 4.001 1.00 86.06 88 MET A O 1
ATOM 698 N N . ALA A 1 89 ? -11.121 -8.443 3.922 1.00 85.81 89 ALA A N 1
ATOM 699 C CA . ALA A 1 89 ? -12.207 -9.174 4.570 1.00 85.81 89 ALA A CA 1
ATOM 700 C C . ALA A 1 89 ? -12.489 -8.656 5.991 1.00 85.81 89 ALA A C 1
ATOM 702 O O . ALA A 1 89 ? -13.644 -8.494 6.377 1.00 85.81 89 ALA A O 1
ATOM 703 N N . THR A 1 90 ? -11.443 -8.346 6.765 1.00 85.00 90 THR A N 1
ATOM 704 C CA . THR A 1 90 ? -11.605 -7.815 8.131 1.00 85.00 90 THR A CA 1
ATOM 705 C C . THR A 1 90 ? -12.185 -6.403 8.134 1.00 85.00 90 THR A C 1
ATOM 707 O O . THR A 1 90 ? -12.987 -6.069 9.006 1.00 85.00 90 THR A O 1
ATOM 710 N N . LEU A 1 91 ? -11.792 -5.586 7.154 1.00 85.31 91 LEU A N 1
ATOM 711 C CA . LEU A 1 91 ? -12.297 -4.226 6.973 1.00 85.31 91 LEU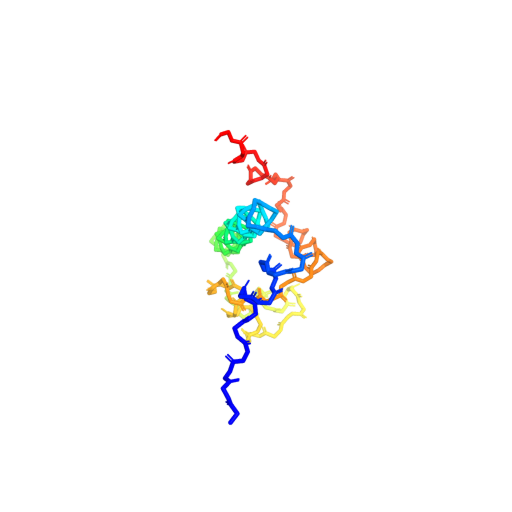 A CA 1
ATOM 712 C C . LEU A 1 91 ? -13.683 -4.190 6.304 1.00 85.31 91 LEU A C 1
ATOM 714 O O . LEU A 1 91 ? -14.247 -3.111 6.166 1.00 85.31 91 LEU A O 1
ATOM 718 N N . GLN A 1 92 ? -14.237 -5.352 5.926 1.00 84.06 92 GLN A N 1
ATOM 719 C CA . GLN A 1 92 ? -15.521 -5.487 5.225 1.00 84.06 92 GLN A CA 1
ATOM 720 C C . GLN A 1 92 ? -15.574 -4.658 3.933 1.00 84.06 92 GLN A C 1
ATOM 722 O O . GLN A 1 92 ? -16.600 -4.089 3.568 1.00 84.06 92 GLN A O 1
ATOM 727 N N . VAL A 1 93 ? -14.436 -4.578 3.242 1.00 76.50 93 VAL A N 1
ATOM 728 C CA . VAL A 1 93 ? -14.320 -3.891 1.958 1.00 76.50 93 VAL A CA 1
ATOM 729 C C . VAL A 1 93 ? -14.646 -4.894 0.861 1.00 76.50 93 VAL A C 1
ATOM 731 O O . VAL A 1 93 ? -13.830 -5.748 0.522 1.00 76.50 93 VAL A O 1
ATOM 734 N N . GLU A 1 94 ? -15.862 -4.809 0.330 1.00 68.38 94 GLU A N 1
ATOM 735 C CA . GLU A 1 94 ? -16.351 -5.712 -0.722 1.00 68.38 94 GLU A CA 1
ATOM 736 C C . GLU A 1 94 ? -16.072 -5.176 -2.135 1.00 68.38 94 GLU A C 1
ATOM 738 O O . GLU A 1 94 ? -15.999 -5.945 -3.094 1.00 68.38 94 GLU A O 1
ATOM 743 N N . ASN A 1 95 ? -15.880 -3.859 -2.271 1.00 61.31 95 ASN A N 1
ATOM 744 C CA . ASN A 1 95 ? -15.716 -3.200 -3.561 1.00 61.31 95 ASN A CA 1
ATOM 745 C C . ASN A 1 95 ? -14.243 -2.858 -3.812 1.00 61.31 95 ASN A C 1
ATOM 747 O O . ASN A 1 95 ? -13.692 -1.909 -3.255 1.00 61.31 95 ASN A O 1
ATOM 751 N N . PHE A 1 96 ? -13.600 -3.620 -4.693 1.00 64.81 96 PHE A N 1
ATOM 752 C CA . PHE A 1 96 ? -12.243 -3.345 -5.169 1.00 64.81 96 PHE A CA 1
ATOM 753 C C . PHE A 1 96 ? -12.262 -2.276 -6.271 1.00 64.81 96 PHE A C 1
ATOM 755 O O . PHE A 1 96 ? -11.722 -2.482 -7.356 1.00 64.81 96 PHE A O 1
ATOM 762 N N . ASP A 1 97 ? -12.911 -1.135 -6.026 1.00 57.72 97 ASP A N 1
ATOM 763 C CA . ASP A 1 97 ? -13.100 -0.090 -7.042 1.00 57.72 97 ASP A CA 1
ATOM 764 C C . ASP A 1 97 ? -11.771 0.474 -7.579 1.00 57.72 97 ASP A C 1
ATOM 766 O O . ASP A 1 97 ? -11.727 0.970 -8.702 1.00 57.72 97 ASP A O 1
ATOM 770 N N . PHE A 1 98 ? -10.652 0.299 -6.865 1.00 59.28 98 PHE A N 1
ATOM 771 C CA . PHE A 1 98 ? -9.322 0.629 -7.391 1.00 59.28 98 PHE A CA 1
ATOM 772 C C . PHE A 1 98 ? -8.900 -0.236 -8.594 1.00 59.28 98 PHE A C 1
ATOM 774 O O . PHE A 1 98 ? -8.070 0.202 -9.386 1.00 59.28 98 PHE A O 1
ATOM 781 N N . LEU A 1 99 ? -9.482 -1.429 -8.789 1.00 56.41 99 LEU A N 1
ATOM 782 C CA . LEU A 1 99 ? -9.284 -2.227 -10.008 1.00 56.41 99 LEU A CA 1
ATOM 783 C C . LEU A 1 99 ? -9.958 -1.581 -11.229 1.00 56.41 99 LEU A C 1
ATOM 785 O O . LEU A 1 99 ? -9.577 -1.868 -12.361 1.00 56.41 99 LEU A O 1
ATOM 789 N N . LYS A 1 100 ? -10.926 -0.679 -11.014 1.00 55.06 100 LYS A N 1
ATOM 790 C CA . LYS A 1 100 ? -11.610 0.074 -12.076 1.00 55.06 100 LYS A CA 1
ATOM 791 C C . LYS A 1 100 ? -10.859 1.346 -12.490 1.00 55.06 100 LYS A C 1
ATOM 793 O O . LYS A 1 100 ? -11.272 1.989 -13.449 1.00 55.06 100 LYS A O 1
ATOM 798 N N . LEU A 1 101 ? -9.751 1.702 -11.826 1.00 48.25 101 LEU A N 1
ATOM 799 C CA . LEU A 1 101 ? -8.921 2.878 -12.153 1.00 48.25 101 LEU A CA 1
ATOM 800 C C . LEU A 1 101 ? -8.025 2.688 -13.394 1.00 48.25 101 LEU A C 1
ATOM 802 O O . LEU A 1 101 ? -7.110 3.472 -13.627 1.00 48.25 101 LEU A O 1
ATOM 806 N N . THR A 1 102 ? -8.291 1.676 -14.217 1.00 43.06 102 THR A N 1
ATOM 807 C CA . THR A 1 102 ? -7.674 1.513 -15.536 1.00 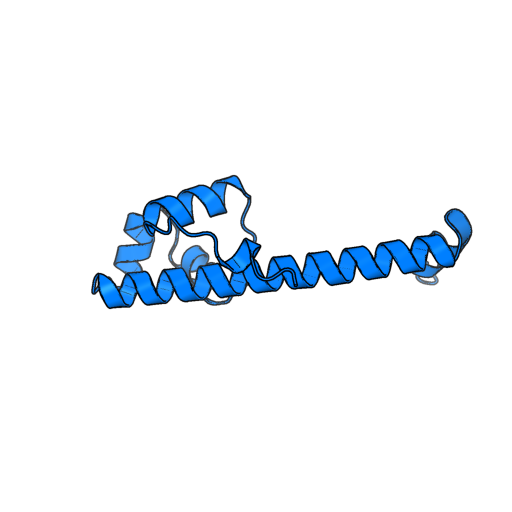43.06 102 THR A CA 1
ATOM 808 C C . THR A 1 102 ? -8.619 2.043 -16.616 1.00 43.06 102 THR A C 1
ATOM 810 O O . THR A 1 102 ? -9.375 1.299 -17.238 1.00 43.06 102 THR A O 1
ATOM 813 N N . LYS A 1 103 ? -8.588 3.361 -16.830 1.00 37.78 103 LYS A N 1
ATOM 814 C CA . LYS A 1 103 ? -8.975 3.987 -18.099 1.00 37.78 103 LYS A CA 1
ATOM 815 C C . LYS A 1 103 ? -7.860 4.902 -18.569 1.00 37.78 103 LYS A C 1
ATOM 817 O O . LYS A 1 103 ? -7.333 5.646 -17.715 1.00 37.78 103 LYS A O 1
#

Secondary structure (DSSP, 8-state):
-----HHHHHHHHH-HHHHHHHHHHHHHHHHHHHHHHHHHHHHHHHHHHHHT--HHHHHHHTT--HHHHHHHHTT-----HHHHHHHHHHTT----GGGG---

pLDDT: mean 82.24, std 12.32, range [37.78, 92.75]